Protein AF-A0A1L9N1P4-F1 (afdb_monomer)

pLDDT: mean 95.49, std 3.7, range [73.81, 98.31]

Sequence (114 aa):
LESFMIPKVFFDVRNDSAAMFHQYQVELAGVHDLKVMEVGIRAHPGKYLAGLGQCISRDVSITQADKANWSATKEIGKTLFSPQHGGSFEVFELRPLPEEIVQYCVQDVLLLPK

Secondary structure (DSSP, 8-state):
---TTS-EEESS-HHHHHHHHHHH-----SEEEHHHHHHHT-SS--S-PPPHHHHHHHH----HHHHHHHHHHHHHHHHHH-GGGT--GGGGT-SSPPHHHHHHHHHHHTTS--

Foldseek 3Di:
DQDLVDADEAAPCVVVQVCCCPVPVDHDHRYDHVQVVVLVPDPDNDPDTDDPLRCCVPPPPDDPVVNVVLVVLLVQLCCQPPVVNVHHVCLCVDPPRDVSVVSNVCSNPVRTDD

Solvent-accessible surface area (backbone atoms only — not comparable to full-atom values): 6832 Å² total; per-residue (Å²): 112,55,49,59,88,52,80,42,75,38,74,62,48,67,64,56,50,50,48,36,32,77,77,67,72,40,64,77,31,34,70,44,42,50,48,61,51,55,52,71,70,43,95,73,67,64,99,70,82,77,50,70,70,56,49,46,69,74,71,50,96,68,54,72,67,56,54,50,52,53,51,51,43,44,49,56,24,43,37,49,36,34,60,96,57,77,21,37,67,65,56,78,72,42,80,77,64,51,66,58,51,53,53,29,57,46,66,75,53,70,82,54,81,132

Structure (mmCIF, N/CA/C/O backbone):
data_AF-A0A1L9N1P4-F1
#
_entry.id   AF-A0A1L9N1P4-F1
#
loop_
_atom_site.group_PDB
_atom_site.id
_atom_site.type_symbol
_atom_site.label_atom_id
_atom_site.label_alt_id
_atom_site.label_comp_id
_atom_site.label_asym_id
_atom_site.label_entity_id
_atom_site.label_seq_id
_atom_site.pdbx_PDB_ins_code
_atom_site.Cartn_x
_atom_site.Cartn_y
_atom_site.Cartn_z
_atom_site.occupancy
_atom_site.B_iso_or_equiv
_atom_site.auth_seq_id
_atom_site.auth_comp_id
_atom_site.auth_asym_id
_atom_site.auth_atom_id
_atom_site.pdbx_PDB_model_num
ATOM 1 N N . LEU A 1 1 ? 2.042 -12.123 -11.729 1.00 93.88 1 LEU A N 1
ATOM 2 C CA . LEU A 1 1 ? 2.702 -11.537 -10.537 1.00 93.88 1 LEU A CA 1
ATOM 3 C C . LEU A 1 1 ? 4.123 -12.081 -10.323 1.00 93.88 1 LEU A C 1
ATOM 5 O O . LEU A 1 1 ? 4.946 -11.383 -9.746 1.00 93.88 1 LEU A O 1
ATOM 9 N N . GLU A 1 2 ? 4.443 -13.249 -10.885 1.00 97.75 2 GLU A N 1
ATOM 10 C CA . GLU A 1 2 ? 5.708 -13.979 -10.668 1.00 97.75 2 GLU A CA 1
ATOM 11 C C . GLU A 1 2 ? 6.803 -13.684 -11.713 1.00 97.75 2 GLU A C 1
ATOM 13 O O . GLU A 1 2 ? 7.915 -14.194 -11.641 1.00 97.75 2 GLU A O 1
ATOM 18 N N . SER A 1 3 ? 6.523 -12.841 -12.713 1.00 97.94 3 SER A N 1
ATOM 19 C CA . SER A 1 3 ? 7.545 -12.431 -13.686 1.00 97.94 3 SER A CA 1
ATOM 20 C C . SER A 1 3 ? 8.540 -11.473 -13.036 1.00 97.94 3 SER A C 1
ATOM 22 O O . SER A 1 3 ? 8.135 -10.417 -12.552 1.00 97.94 3 SER A O 1
ATOM 24 N N . PHE A 1 4 ? 9.834 -11.791 -13.070 1.00 96.88 4 PHE A N 1
ATOM 25 C CA . PHE A 1 4 ? 10.893 -10.892 -12.594 1.00 96.88 4 PHE A CA 1
ATOM 26 C C . PHE A 1 4 ? 11.141 -9.698 -13.535 1.00 96.88 4 PHE A C 1
ATOM 28 O O . PHE A 1 4 ? 11.668 -8.682 -13.098 1.00 96.88 4 PHE A O 1
ATOM 35 N N . MET A 1 5 ? 10.731 -9.807 -14.804 1.00 97.56 5 MET A N 1
ATOM 36 C CA . MET A 1 5 ? 10.957 -8.790 -15.842 1.00 97.56 5 MET A CA 1
ATOM 37 C C . MET A 1 5 ? 10.001 -7.598 -15.749 1.00 97.56 5 MET A C 1
ATOM 39 O O . MET A 1 5 ? 10.281 -6.541 -16.305 1.00 97.56 5 MET A O 1
ATOM 43 N N . ILE A 1 6 ? 8.859 -7.772 -15.084 1.00 96.25 6 ILE A N 1
ATOM 44 C CA . ILE A 1 6 ? 7.850 -6.724 -14.913 1.00 96.25 6 ILE A CA 1
ATOM 45 C C . ILE A 1 6 ? 7.932 -6.258 -13.461 1.00 96.25 6 ILE A C 1
ATOM 47 O O . ILE A 1 6 ? 7.610 -7.062 -12.590 1.00 96.25 6 ILE A O 1
ATOM 51 N N . PRO A 1 7 ? 8.349 -5.022 -13.153 1.00 96.44 7 PRO A N 1
ATOM 52 C CA . PRO A 1 7 ? 8.358 -4.527 -11.779 1.00 96.44 7 PRO A CA 1
ATOM 53 C C . PRO A 1 7 ? 6.950 -4.480 -11.170 1.00 96.44 7 PRO A C 1
ATOM 55 O O . PRO A 1 7 ? 5.995 -4.100 -11.844 1.00 96.44 7 PRO A O 1
ATOM 58 N N . LYS A 1 8 ? 6.807 -4.863 -9.894 1.00 97.00 8 LYS A N 1
ATOM 59 C CA . LYS A 1 8 ? 5.598 -4.586 -9.099 1.00 97.00 8 LYS A CA 1
ATOM 60 C C . LYS A 1 8 ? 5.978 -3.707 -7.924 1.00 97.00 8 LYS A C 1
ATOM 62 O O . LYS A 1 8 ? 6.767 -4.119 -7.076 1.00 97.00 8 LYS A O 1
ATOM 67 N N . VAL A 1 9 ? 5.410 -2.512 -7.884 1.00 97.44 9 VAL A N 1
ATOM 68 C CA . VAL A 1 9 ? 5.638 -1.560 -6.803 1.00 97.44 9 VAL A CA 1
ATOM 69 C C . VAL A 1 9 ? 4.656 -1.851 -5.673 1.00 97.44 9 VAL A C 1
ATOM 71 O O . VAL A 1 9 ? 3.449 -1.884 -5.894 1.00 97.44 9 VAL A O 1
ATOM 74 N N . PHE A 1 10 ? 5.183 -2.057 -4.471 1.00 97.38 10 PHE A N 1
ATOM 75 C CA . PHE A 1 10 ? 4.408 -2.231 -3.244 1.00 97.38 10 PHE A CA 1
ATOM 76 C C . PHE A 1 10 ? 4.892 -1.243 -2.186 1.00 97.38 10 PHE A C 1
ATOM 78 O O . PHE A 1 10 ? 6.035 -0.783 -2.219 1.00 97.38 10 PHE A O 1
ATOM 85 N N . PHE A 1 11 ? 4.037 -0.951 -1.212 1.00 97.38 11 PHE A N 1
ATOM 86 C CA . PHE A 1 11 ? 4.448 -0.301 0.022 1.00 97.38 11 PHE A CA 1
ATOM 87 C C . PHE A 1 11 ? 4.225 -1.280 1.172 1.00 97.38 11 PHE A C 1
ATOM 89 O O . PHE A 1 11 ? 3.087 -1.464 1.586 1.00 97.38 11 PHE A O 1
ATOM 96 N N . ASP A 1 12 ? 5.303 -1.873 1.697 1.00 96.75 12 ASP A N 1
ATOM 97 C CA . ASP A 1 12 ? 5.250 -2.879 2.769 1.00 96.75 12 ASP A CA 1
ATOM 98 C C . ASP A 1 12 ? 4.559 -4.198 2.356 1.00 96.75 12 ASP A C 1
ATOM 100 O O . ASP A 1 12 ? 3.482 -4.550 2.829 1.00 96.75 12 ASP A O 1
ATOM 104 N N . VAL A 1 13 ? 5.221 -4.970 1.488 1.00 97.50 13 VAL A N 1
ATOM 105 C CA . VAL A 1 13 ? 4.664 -6.164 0.816 1.00 97.50 13 VAL A CA 1
ATOM 106 C C . VAL A 1 13 ? 4.496 -7.396 1.717 1.00 97.50 13 VAL A C 1
ATOM 108 O O . VAL A 1 13 ? 4.031 -8.438 1.265 1.00 97.50 13 VAL A O 1
ATOM 111 N N . ARG A 1 14 ? 4.924 -7.351 2.983 1.00 97.25 14 ARG A N 1
ATOM 112 C CA . ARG A 1 14 ? 5.104 -8.558 3.818 1.00 97.25 14 ARG A CA 1
ATOM 113 C C . ARG A 1 14 ? 3.825 -9.385 3.961 1.00 97.25 14 ARG A C 1
ATOM 115 O O . ARG A 1 14 ? 3.843 -10.590 3.712 1.00 97.25 14 ARG A O 1
ATOM 122 N N . ASN A 1 15 ? 2.729 -8.733 4.346 1.00 96.88 15 ASN A N 1
ATOM 123 C CA . ASN A 1 15 ? 1.447 -9.410 4.545 1.00 96.88 15 ASN A CA 1
ATOM 124 C C . ASN A 1 15 ? 0.810 -9.806 3.210 1.00 96.88 15 ASN A C 1
ATOM 126 O O . ASN A 1 15 ? 0.272 -10.905 3.111 1.00 96.88 15 ASN A O 1
ATOM 130 N N . ASP A 1 16 ? 0.932 -8.961 2.184 1.00 96.31 16 ASP A N 1
ATOM 131 C CA . ASP A 1 16 ? 0.398 -9.246 0.851 1.00 96.31 16 ASP A CA 1
ATOM 132 C C . ASP A 1 16 ? 1.094 -10.456 0.230 1.00 96.31 16 ASP A C 1
ATOM 134 O O . ASP A 1 16 ? 0.431 -11.359 -0.261 1.00 96.31 16 ASP A O 1
ATOM 138 N N . SER A 1 17 ? 2.422 -10.532 0.318 1.00 97.88 17 SER A N 1
ATOM 139 C CA . SER A 1 17 ? 3.204 -11.680 -0.152 1.00 97.88 17 SER A CA 1
ATOM 140 C C . SER A 1 17 ? 2.780 -12.972 0.548 1.00 97.88 17 SER A C 1
ATOM 142 O O . SER A 1 17 ? 2.517 -13.981 -0.107 1.00 97.88 17 SER A O 1
ATOM 144 N N . ALA A 1 18 ? 2.628 -1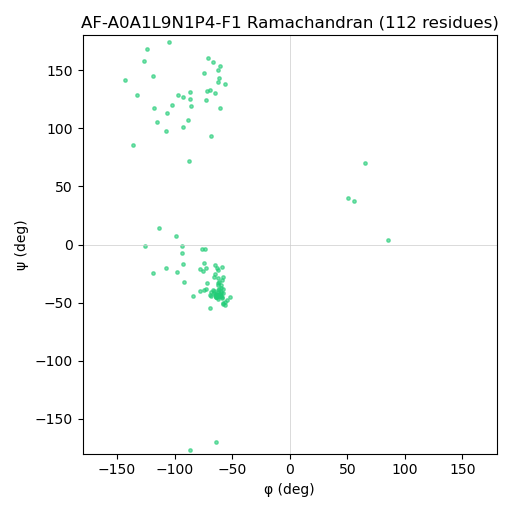2.932 1.878 1.00 98.31 18 ALA A N 1
ATOM 145 C CA . ALA A 1 18 ? 2.153 -14.081 2.636 1.00 98.31 18 ALA A CA 1
ATOM 146 C C . ALA A 1 18 ? 0.729 -14.487 2.220 1.00 98.31 18 ALA A C 1
ATOM 148 O O . ALA A 1 18 ? 0.485 -15.672 2.004 1.00 98.31 18 ALA A O 1
ATOM 149 N N . ALA A 1 19 ? -0.197 -13.539 2.070 1.00 97.25 19 ALA A N 1
ATOM 150 C CA . ALA A 1 19 ? -1.556 -13.828 1.621 1.00 97.25 19 ALA A CA 1
ATOM 151 C C . ALA A 1 19 ? -1.566 -14.426 0.204 1.00 97.25 19 ALA A C 1
ATOM 153 O O . ALA A 1 19 ? -2.174 -15.471 -0.015 1.00 97.25 19 ALA A O 1
ATOM 154 N N . MET A 1 20 ? -0.827 -13.823 -0.730 1.00 97.56 20 MET A N 1
ATOM 155 C CA . MET A 1 20 ? -0.713 -14.272 -2.121 1.00 97.56 20 MET A CA 1
ATOM 156 C C . MET A 1 20 ? -0.182 -15.703 -2.222 1.00 97.56 20 MET A C 1
ATOM 158 O O . MET A 1 20 ? -0.757 -16.526 -2.935 1.00 97.56 20 MET A O 1
ATOM 162 N N . PHE A 1 21 ? 0.862 -16.034 -1.462 1.00 98.19 21 PHE A N 1
ATOM 163 C CA . PHE A 1 21 ? 1.414 -17.382 -1.466 1.00 98.19 21 PHE A CA 1
ATOM 164 C C . PHE A 1 21 ? 0.458 -18.391 -0.819 1.00 98.19 21 PHE A C 1
ATOM 166 O O . PHE A 1 21 ? 0.070 -19.374 -1.444 1.00 98.19 21 PHE A O 1
ATOM 173 N N . HIS A 1 22 ? 0.014 -18.150 0.417 1.00 98.31 22 HIS A N 1
ATOM 174 C CA . HIS A 1 22 ? -0.746 -19.159 1.162 1.00 98.31 22 HIS A CA 1
ATOM 175 C C . HIS A 1 22 ? -2.170 -19.357 0.631 1.00 98.31 22 HIS A C 1
ATOM 177 O O . HIS A 1 22 ? -2.678 -20.474 0.684 1.00 98.31 22 HIS A O 1
ATOM 183 N N . GLN A 1 23 ? -2.813 -18.306 0.116 1.00 97.88 23 GLN A N 1
ATOM 184 C CA . GLN A 1 23 ? -4.193 -18.382 -0.374 1.00 97.88 23 GLN A CA 1
ATOM 185 C C . GLN A 1 23 ? -4.273 -18.715 -1.866 1.00 97.88 23 GLN A C 1
ATOM 187 O O . GLN A 1 23 ? -5.218 -19.381 -2.281 1.00 97.88 23 GLN A O 1
ATOM 192 N N . TYR A 1 24 ? -3.294 -18.276 -2.666 1.00 97.62 24 TYR A N 1
ATOM 193 C CA . TYR A 1 24 ? -3.369 -18.357 -4.130 1.00 97.62 24 TYR A CA 1
ATOM 194 C C . TYR A 1 24 ? -2.176 -19.060 -4.788 1.00 97.62 24 TYR A C 1
ATOM 196 O O . TYR A 1 24 ? -2.182 -19.208 -6.006 1.00 97.62 24 TYR A O 1
ATOM 204 N N . GLN A 1 25 ? -1.182 -19.514 -4.014 1.00 98.12 25 GLN A N 1
ATOM 205 C CA . GLN A 1 25 ? 0.043 -20.156 -4.516 1.00 98.12 25 GLN A CA 1
ATOM 206 C C . GLN A 1 25 ? 0.805 -19.276 -5.518 1.00 98.12 25 GLN A C 1
ATOM 208 O O . GLN A 1 25 ? 1.345 -19.767 -6.503 1.00 98.12 25 GLN A O 1
ATOM 213 N N . VAL A 1 26 ? 0.821 -17.961 -5.273 1.00 98.31 26 VAL A N 1
ATOM 214 C CA . VAL A 1 26 ? 1.546 -16.988 -6.097 1.00 98.31 26 VAL A CA 1
ATOM 215 C C . VAL A 1 26 ? 2.844 -16.582 -5.408 1.00 98.31 26 VAL A C 1
ATOM 217 O O . VAL A 1 26 ? 2.819 -15.980 -4.332 1.00 98.31 26 VAL A O 1
ATOM 220 N N . GLU A 1 27 ? 3.975 -16.825 -6.064 1.00 98.00 27 GLU A N 1
ATOM 221 C CA . GLU A 1 27 ? 5.297 -16.378 -5.626 1.00 98.00 27 GLU A CA 1
ATOM 222 C C . GLU A 1 27 ? 5.648 -15.025 -6.261 1.00 98.00 27 GLU A C 1
ATOM 224 O 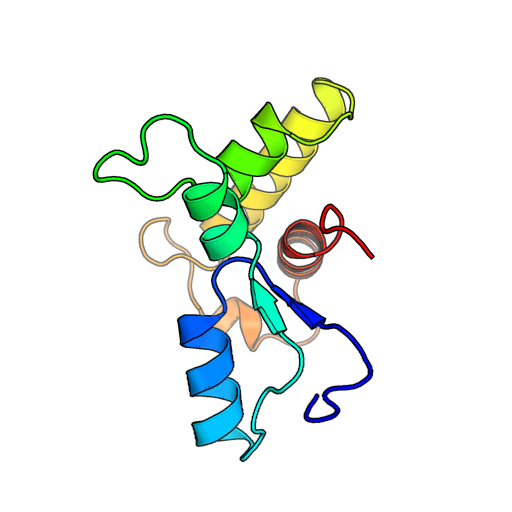O . GLU A 1 27 ? 6.039 -14.916 -7.425 1.00 98.00 27 GLU A O 1
ATOM 229 N N . LEU A 1 28 ? 5.503 -13.938 -5.496 1.00 98.00 28 LEU A N 1
ATOM 230 C CA . LEU A 1 28 ? 5.853 -12.604 -5.986 1.00 98.00 28 LEU A CA 1
ATOM 231 C C . LEU A 1 28 ? 7.347 -12.531 -6.353 1.00 98.00 28 LEU A C 1
ATOM 233 O O . LEU A 1 28 ? 8.217 -12.608 -5.490 1.00 98.00 28 LEU A O 1
ATOM 237 N N . ALA A 1 29 ? 7.646 -12.287 -7.628 1.00 97.94 29 ALA A N 1
ATOM 238 C CA . ALA A 1 29 ? 8.991 -11.937 -8.095 1.00 97.94 29 ALA A CA 1
ATOM 239 C C . ALA A 1 29 ? 9.056 -10.444 -8.422 1.00 97.94 29 ALA A C 1
ATOM 241 O O . ALA A 1 29 ? 8.025 -9.788 -8.425 1.00 97.94 29 ALA A O 1
ATOM 242 N N . GLY A 1 30 ? 10.225 -9.884 -8.757 1.00 97.00 30 GLY A N 1
ATOM 243 C CA . GLY A 1 30 ? 10.364 -8.515 -9.296 1.00 97.00 30 GLY A CA 1
ATOM 244 C C . GLY A 1 30 ? 9.650 -7.419 -8.486 1.00 97.00 30 GLY A C 1
ATOM 245 O O . GLY A 1 30 ? 8.991 -6.562 -9.075 1.00 97.00 30 GLY A O 1
ATOM 246 N N . VAL A 1 31 ? 9.693 -7.506 -7.153 1.00 97.56 31 VAL A N 1
ATOM 247 C CA . VAL A 1 31 ? 9.043 -6.555 -6.240 1.00 97.56 31 VAL A CA 1
ATOM 248 C C . V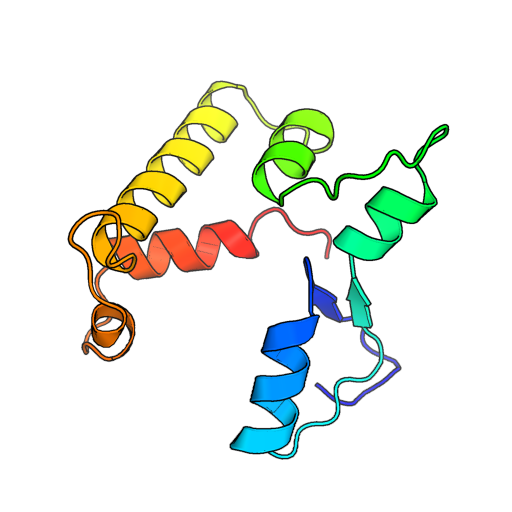AL A 1 31 ? 9.961 -5.370 -5.966 1.00 97.56 31 VAL A C 1
ATOM 250 O O . VAL A 1 31 ? 11.122 -5.541 -5.600 1.00 97.56 31 VAL A O 1
ATOM 253 N N . HIS A 1 32 ? 9.410 -4.169 -6.088 1.00 97.06 32 HIS A N 1
ATOM 254 C CA . HIS A 1 32 ? 10.003 -2.923 -5.624 1.00 97.06 32 HIS A CA 1
ATOM 255 C C . HIS A 1 32 ? 9.226 -2.450 -4.394 1.00 97.06 32 HIS A C 1
ATOM 257 O O . HIS A 1 32 ? 8.154 -1.858 -4.521 1.00 97.06 32 HIS A O 1
ATOM 263 N N . ASP A 1 33 ? 9.747 -2.737 -3.201 1.00 97.12 33 ASP A N 1
ATOM 264 C CA . ASP A 1 33 ? 9.106 -2.314 -1.956 1.00 97.12 33 ASP A CA 1
ATOM 265 C C . ASP A 1 33 ? 9.586 -0.914 -1.550 1.00 97.12 33 ASP A C 1
ATOM 267 O O . ASP A 1 33 ? 10.712 -0.728 -1.076 1.00 97.12 33 ASP A O 1
ATOM 271 N N . LEU A 1 34 ? 8.709 0.079 -1.716 1.00 96.69 34 LEU A N 1
ATOM 272 C CA . LEU A 1 34 ? 9.000 1.474 -1.398 1.00 96.69 34 LEU A CA 1
ATOM 273 C C . LEU A 1 34 ? 9.308 1.688 0.080 1.00 96.69 34 LEU A C 1
ATOM 275 O O . LEU A 1 34 ? 10.066 2.594 0.409 1.00 96.69 34 LEU A O 1
ATOM 279 N N . LYS A 1 35 ? 8.762 0.863 0.979 1.00 95.44 35 LYS A N 1
ATOM 280 C CA . LYS A 1 35 ? 9.062 0.937 2.410 1.00 95.44 35 LYS A CA 1
ATOM 281 C C . LYS A 1 35 ? 10.533 0.629 2.667 1.00 95.44 35 LYS A C 1
ATOM 283 O O . LYS A 1 35 ? 11.193 1.327 3.433 1.00 95.44 35 LYS A O 1
ATOM 288 N N . VAL A 1 36 ? 11.039 -0.421 2.024 1.00 94.88 36 VAL A N 1
ATOM 289 C CA . VAL A 1 36 ? 12.437 -0.849 2.144 1.00 94.88 36 VAL A CA 1
ATOM 290 C C . VAL A 1 36 ? 13.356 0.177 1.489 1.00 94.88 36 VAL A C 1
ATOM 292 O O . VAL A 1 36 ? 14.355 0.573 2.089 1.00 94.88 36 VAL A O 1
ATOM 295 N N . MET A 1 37 ? 12.989 0.656 0.297 1.00 95.25 37 MET A N 1
ATOM 296 C CA . MET A 1 37 ? 13.733 1.706 -0.401 1.00 95.25 37 MET A CA 1
ATOM 297 C C . MET A 1 37 ? 13.808 2.990 0.431 1.00 95.25 37 MET A C 1
ATOM 299 O O . MET A 1 37 ? 14.887 3.555 0.575 1.00 95.25 37 MET A O 1
ATOM 303 N N . GLU A 1 38 ? 12.696 3.414 1.038 1.00 94.88 38 GLU A N 1
ATOM 304 C CA . GLU A 1 38 ? 12.633 4.609 1.880 1.00 94.88 38 GLU A CA 1
ATOM 305 C C . GLU A 1 38 ? 13.573 4.519 3.082 1.00 94.88 38 GLU A C 1
ATOM 307 O O . GLU A 1 38 ? 14.275 5.482 3.377 1.00 94.88 38 GLU A O 1
ATOM 312 N N . VAL A 1 39 ? 13.654 3.360 3.740 1.00 93.94 39 VAL A N 1
ATOM 313 C CA . VAL A 1 39 ? 14.626 3.137 4.820 1.00 93.94 39 VAL A CA 1
ATOM 314 C C . VAL A 1 39 ? 16.059 3.167 4.288 1.00 93.94 39 VAL A C 1
ATOM 316 O O . VAL A 1 39 ? 16.925 3.766 4.927 1.00 93.94 39 VAL A O 1
ATOM 319 N N . GLY A 1 40 ? 16.308 2.558 3.125 1.00 92.62 40 GLY A N 1
ATOM 320 C CA . GLY A 1 40 ? 17.638 2.461 2.520 1.00 92.62 40 GLY A CA 1
ATOM 321 C C . GLY A 1 40 ? 18.246 3.801 2.094 1.00 92.62 40 GLY A C 1
ATOM 322 O O . GLY A 1 40 ? 19.467 3.923 2.067 1.00 92.62 40 GLY A O 1
ATOM 323 N N . ILE A 1 41 ? 17.422 4.812 1.802 1.00 91.31 41 ILE A N 1
ATOM 324 C CA . ILE A 1 41 ? 17.892 6.147 1.387 1.00 91.31 41 ILE A CA 1
ATOM 325 C C . ILE A 1 41 ? 18.025 7.150 2.542 1.00 91.31 41 ILE A C 1
ATOM 327 O O . ILE A 1 41 ? 18.516 8.26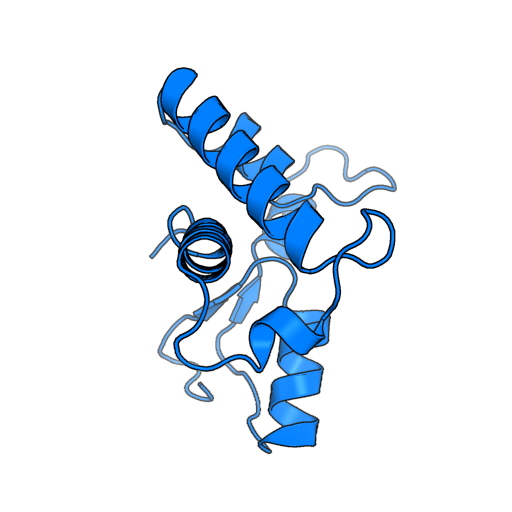2 2.340 1.00 91.31 41 ILE A O 1
ATOM 331 N N . ARG A 1 42 ? 17.583 6.811 3.760 1.00 88.81 42 ARG A N 1
ATOM 332 C CA . ARG A 1 42 ? 17.702 7.718 4.910 1.00 88.81 42 ARG A CA 1
ATOM 333 C C . ARG A 1 42 ? 19.163 7.868 5.318 1.00 88.81 42 ARG A C 1
ATOM 335 O O . ARG A 1 42 ? 19.838 6.881 5.580 1.00 88.81 42 ARG A O 1
ATOM 342 N N . ALA A 1 43 ? 19.602 9.110 5.525 1.00 86.94 43 ALA A N 1
ATOM 343 C CA . ALA A 1 43 ? 20.921 9.390 6.103 1.00 86.94 43 ALA A CA 1
ATOM 344 C C . ALA A 1 43 ? 21.088 8.779 7.509 1.00 86.94 43 ALA A C 1
ATOM 346 O O . ALA A 1 43 ? 22.167 8.326 7.873 1.00 86.94 43 ALA A O 1
ATOM 347 N N . HIS A 1 44 ? 20.004 8.750 8.290 1.00 85.38 44 HIS A N 1
ATOM 348 C CA . HIS A 1 44 ? 19.971 8.178 9.635 1.00 85.38 44 HIS A CA 1
ATOM 349 C C . HIS A 1 44 ? 18.697 7.336 9.782 1.00 85.38 44 HIS A C 1
ATOM 351 O O . HIS A 1 44 ? 17.661 7.856 10.213 1.00 85.38 44 HIS A O 1
ATOM 357 N N . PRO A 1 45 ? 18.713 6.055 9.378 1.00 73.81 45 PRO A N 1
ATOM 358 C CA . PRO A 1 45 ? 17.571 5.173 9.548 1.00 73.81 45 PRO A CA 1
ATOM 359 C C . PRO A 1 45 ? 17.396 4.906 11.048 1.00 73.81 45 PRO A C 1
ATOM 361 O O . PRO A 1 45 ? 18.060 4.063 11.643 1.00 73.81 45 PRO A O 1
ATOM 364 N N . GLY A 1 46 ? 16.553 5.714 11.695 1.00 81.00 46 GLY A N 1
ATOM 365 C CA . GLY A 1 46 ? 16.189 5.537 13.098 1.00 81.00 46 GLY A CA 1
ATOM 366 C C . GLY A 1 46 ? 15.437 4.222 13.343 1.00 81.00 46 GLY A C 1
ATOM 367 O O . GLY A 1 46 ? 15.297 3.376 12.467 1.00 81.00 46 GLY A O 1
ATOM 368 N N . LYS A 1 47 ? 14.876 4.061 14.544 1.00 85.00 47 LYS A N 1
ATOM 369 C CA . LYS A 1 47 ? 14.188 2.817 14.950 1.00 85.00 47 LYS A CA 1
ATOM 370 C C . LYS A 1 47 ? 12.784 2.632 14.354 1.00 85.00 47 LYS A C 1
ATOM 372 O O . LYS A 1 47 ? 12.151 1.613 14.610 1.00 85.00 47 LYS A O 1
ATOM 377 N N . TYR A 1 48 ? 12.280 3.613 13.606 1.00 87.44 48 TYR A N 1
ATOM 378 C CA . TYR A 1 48 ? 10.893 3.653 13.148 1.00 87.44 48 TYR A CA 1
ATOM 379 C C . TYR A 1 48 ? 10.785 3.647 11.630 1.00 87.44 48 TYR A C 1
ATOM 381 O O . TYR A 1 48 ? 11.568 4.270 10.911 1.00 87.44 48 TYR A O 1
ATOM 389 N N . LEU A 1 49 ? 9.736 2.990 11.160 1.00 90.94 49 LEU A N 1
ATOM 390 C CA . LEU A 1 49 ? 9.390 2.841 9.760 1.00 90.94 49 LEU A CA 1
ATOM 391 C C . LEU A 1 49 ? 8.343 3.897 9.355 1.00 90.94 49 LEU A C 1
ATOM 393 O O . LEU A 1 49 ? 7.307 3.988 10.012 1.00 90.94 49 LEU A O 1
ATOM 397 N N . ALA A 1 50 ? 8.559 4.668 8.278 1.00 92.50 50 ALA A N 1
ATOM 398 C CA . ALA A 1 50 ? 7.568 5.664 7.833 1.00 92.50 50 ALA A CA 1
ATOM 399 C C . ALA A 1 50 ? 6.341 4.989 7.218 1.00 92.50 50 ALA A C 1
ATOM 401 O O . ALA A 1 50 ? 6.473 4.090 6.392 1.00 92.50 50 ALA A O 1
ATOM 402 N N . GLY A 1 51 ? 5.137 5.392 7.617 1.00 94.31 51 GLY A N 1
ATOM 403 C CA . GLY A 1 51 ? 3.903 4.946 6.959 1.00 94.31 51 GLY A CA 1
ATOM 404 C C . GLY A 1 51 ? 3.739 5.564 5.567 1.00 94.31 51 GLY A C 1
ATOM 405 O O . GLY A 1 51 ? 4.316 6.615 5.296 1.00 94.31 51 GLY A O 1
ATOM 406 N N . LEU A 1 52 ? 2.899 4.957 4.721 1.00 95.50 52 LEU A N 1
ATOM 407 C CA . LEU A 1 52 ? 2.622 5.445 3.362 1.00 95.50 52 LEU A CA 1
ATOM 408 C C . LEU A 1 52 ? 2.224 6.927 3.357 1.00 95.50 52 LEU A C 1
ATOM 410 O O . LEU A 1 52 ? 2.787 7.713 2.604 1.00 95.50 52 LEU A O 1
ATOM 414 N N . GLY A 1 53 ? 1.334 7.335 4.269 1.00 95.12 53 GLY A N 1
ATOM 415 C CA . GLY A 1 53 ? 0.913 8.735 4.386 1.00 95.12 53 GLY A CA 1
ATOM 416 C C . GLY A 1 53 ? 2.045 9.707 4.738 1.00 95.12 53 GLY A C 1
ATOM 417 O O . GLY A 1 53 ? 2.048 10.836 4.255 1.00 95.12 53 GLY A O 1
ATOM 418 N N . GLN A 1 54 ? 3.045 9.279 5.520 1.00 94.19 54 GLN A N 1
ATOM 419 C CA . GLN A 1 54 ? 4.223 10.112 5.798 1.00 94.19 54 GLN A CA 1
ATOM 420 C C . GLN A 1 54 ? 5.085 10.274 4.544 1.00 94.19 54 GLN A C 1
ATOM 422 O O . GLN A 1 54 ? 5.510 11.389 4.244 1.00 94.19 54 GLN A O 1
ATOM 427 N N . CYS A 1 55 ? 5.297 9.189 3.795 1.00 95.25 55 CYS A N 1
ATOM 428 C CA . CYS A 1 55 ? 6.039 9.232 2.536 1.00 95.25 55 CYS A CA 1
ATOM 429 C C . CYS A 1 55 ? 5.317 10.097 1.496 1.00 95.25 55 CYS A C 1
ATOM 431 O O . CYS A 1 55 ? 5.934 10.970 0.905 1.00 95.25 55 CYS A O 1
ATOM 433 N N . ILE A 1 56 ? 3.997 9.959 1.334 1.00 95.12 56 ILE A N 1
ATOM 434 C CA . ILE A 1 56 ? 3.212 10.812 0.425 1.00 95.12 56 ILE A CA 1
ATOM 435 C C . ILE A 1 56 ? 3.305 12.287 0.829 1.00 95.12 56 ILE A C 1
ATOM 437 O O . ILE A 1 56 ? 3.512 13.160 -0.014 1.00 95.12 56 ILE A O 1
ATOM 441 N N . SER A 1 57 ? 3.192 12.582 2.126 1.00 94.19 57 SER A N 1
ATOM 442 C CA . SER A 1 57 ? 3.290 13.954 2.628 1.00 94.19 57 SER A CA 1
ATOM 443 C C . SER A 1 57 ? 4.643 14.600 2.306 1.00 94.19 57 SER A C 1
ATOM 445 O O . SER A 1 57 ? 4.681 15.763 1.898 1.00 94.19 57 SER A O 1
ATOM 447 N N . ARG A 1 58 ? 5.741 13.845 2.427 1.00 92.50 58 ARG A N 1
ATOM 448 C CA . ARG A 1 58 ? 7.110 14.337 2.220 1.00 92.50 58 ARG A CA 1
ATOM 449 C C . ARG A 1 58 ? 7.545 14.335 0.752 1.00 92.50 58 ARG A C 1
ATOM 451 O O . ARG A 1 58 ? 8.132 15.312 0.300 1.00 92.50 58 ARG A O 1
ATOM 458 N N . ASP A 1 59 ? 7.254 13.254 0.035 1.00 93.19 59 ASP A N 1
ATOM 459 C CA . ASP A 1 59 ? 7.947 12.895 -1.207 1.00 93.19 59 ASP A CA 1
ATOM 460 C C . ASP A 1 59 ? 7.084 13.124 -2.464 1.00 93.19 59 ASP A C 1
ATOM 462 O O . ASP A 1 59 ? 7.619 13.269 -3.561 1.00 93.19 59 ASP A O 1
ATOM 466 N N . VAL A 1 60 ? 5.752 13.208 -2.332 1.00 94.81 60 VAL A N 1
ATOM 467 C CA . VAL A 1 60 ? 4.849 13.407 -3.479 1.00 94.81 60 VAL A CA 1
ATOM 468 C C . VAL A 1 60 ? 4.567 14.896 -3.709 1.00 94.81 60 VAL A C 1
ATOM 470 O O . VAL A 1 60 ? 4.116 15.625 -2.815 1.00 94.81 60 VAL A O 1
ATOM 473 N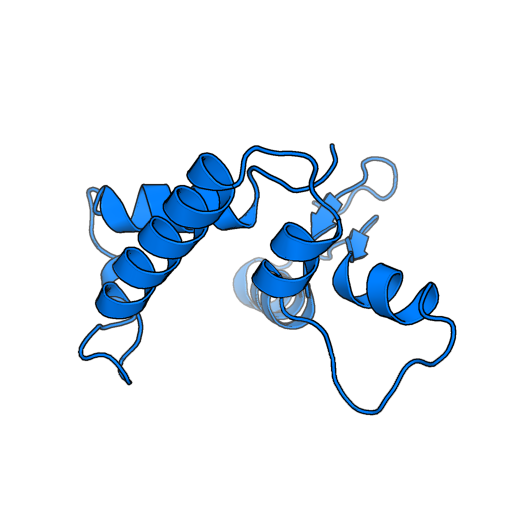 N . SER A 1 61 ? 4.801 15.349 -4.943 1.00 94.69 61 SER A N 1
ATOM 474 C CA . SER A 1 61 ? 4.589 16.731 -5.396 1.00 94.69 61 SER A CA 1
ATOM 475 C C . SER A 1 61 ? 3.155 16.969 -5.894 1.00 94.69 61 SER A C 1
ATOM 477 O O . SER A 1 61 ? 2.918 17.121 -7.088 1.00 94.69 61 SER A O 1
ATOM 479 N N . ILE A 1 62 ? 2.196 17.012 -4.970 1.00 94.69 62 ILE A N 1
ATOM 480 C CA . ILE A 1 62 ? 0.798 17.416 -5.221 1.00 94.69 62 ILE A CA 1
ATOM 481 C C . ILE A 1 62 ? 0.407 18.577 -4.302 1.00 94.69 62 ILE A C 1
ATOM 483 O O . ILE A 1 62 ? 1.142 18.903 -3.363 1.00 94.69 62 ILE A O 1
ATOM 487 N N . THR A 1 63 ? -0.736 19.215 -4.561 1.00 96.62 63 THR A N 1
ATOM 488 C CA . THR A 1 63 ? -1.160 20.370 -3.763 1.00 96.62 63 THR A CA 1
ATOM 489 C C . THR A 1 63 ? -1.479 19.965 -2.321 1.00 96.62 63 THR A C 1
ATOM 491 O O . THR A 1 63 ? -1.813 18.815 -2.026 1.00 96.62 63 THR A O 1
ATOM 494 N N . GLN A 1 64 ? -1.413 20.925 -1.395 1.00 94.56 64 GLN A N 1
ATOM 495 C CA . GLN A 1 64 ? -1.808 20.675 -0.007 1.00 94.56 64 GLN A CA 1
ATOM 496 C C . GLN A 1 64 ? -3.287 20.273 0.102 1.00 94.56 64 GLN A C 1
ATOM 498 O O . GLN A 1 64 ? -3.638 19.467 0.963 1.00 94.56 64 GLN A O 1
ATOM 503 N N . ALA A 1 65 ? -4.137 20.801 -0.785 1.00 96.81 65 ALA A N 1
ATOM 504 C CA . ALA A 1 65 ? -5.542 20.421 -0.872 1.00 96.81 65 ALA A CA 1
ATOM 505 C C . ALA A 1 65 ? -5.697 18.947 -1.278 1.00 96.81 65 ALA A C 1
ATOM 507 O O . ALA A 1 65 ? -6.452 18.220 -0.637 1.00 96.81 65 ALA A O 1
ATOM 508 N N . ASP A 1 66 ? -4.918 18.475 -2.255 1.00 96.50 66 ASP A N 1
ATOM 509 C CA . ASP A 1 66 ? -4.946 17.070 -2.679 1.00 96.50 66 ASP A CA 1
ATOM 510 C C . ASP A 1 66 ? -4.440 16.131 -1.578 1.00 96.50 66 ASP A C 1
ATOM 512 O O . ASP A 1 66 ? -5.044 15.088 -1.337 1.00 96.50 66 ASP A O 1
ATOM 516 N N . LYS A 1 67 ? -3.379 16.512 -0.846 1.00 95.56 67 LYS A N 1
ATOM 517 C CA . LYS A 1 67 ? -2.902 15.749 0.327 1.00 95.56 67 LYS A CA 1
ATOM 518 C C . LYS A 1 67 ? -3.968 15.666 1.418 1.00 95.56 67 LYS A C 1
ATOM 520 O O . LYS A 1 67 ? -4.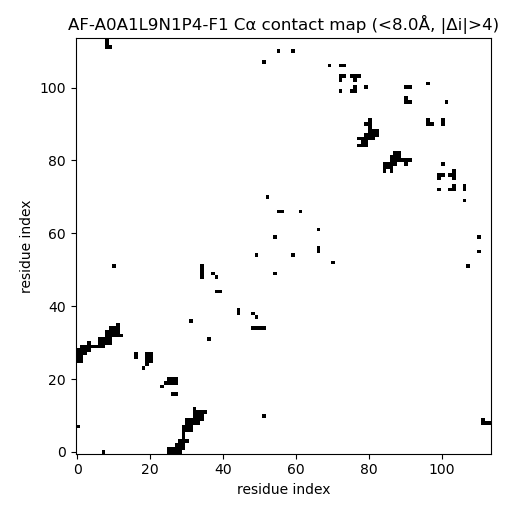162 14.602 2.005 1.00 95.56 67 LYS A O 1
ATOM 525 N N . ALA A 1 68 ? -4.665 16.772 1.684 1.00 95.69 68 ALA A N 1
ATOM 526 C CA . ALA A 1 68 ? -5.757 16.803 2.651 1.00 95.69 68 ALA A CA 1
ATOM 527 C C . ALA A 1 68 ? -6.925 15.909 2.206 1.00 95.69 68 ALA A C 1
ATOM 529 O O . ALA A 1 68 ? -7.440 15.141 3.015 1.00 95.69 68 ALA A O 1
ATOM 530 N N . ASN A 1 69 ? -7.288 15.943 0.921 1.00 96.38 69 ASN A N 1
ATOM 531 C CA . ASN A 1 69 ? -8.335 15.093 0.359 1.00 96.38 69 ASN A CA 1
ATOM 532 C C . ASN A 1 69 ? -7.963 13.599 0.395 1.00 96.38 69 ASN A C 1
ATOM 534 O O . ASN A 1 69 ? -8.775 12.767 0.803 1.00 96.38 69 ASN A O 1
ATOM 538 N N . TRP A 1 70 ? -6.719 13.259 0.040 1.00 97.00 70 TRP A N 1
ATOM 539 C CA . TRP A 1 70 ? -6.170 11.904 0.161 1.00 97.00 70 TRP A CA 1
ATOM 540 C C . TRP A 1 70 ? -6.274 11.402 1.606 1.00 97.00 70 TRP A C 1
ATOM 542 O O . TRP A 1 70 ? -6.818 10.327 1.863 1.00 97.00 70 TRP A O 1
ATOM 552 N N . SER A 1 71 ? -5.827 12.221 2.563 1.00 95.94 71 SER A N 1
ATOM 553 C CA . SER A 1 71 ? -5.861 11.893 3.990 1.00 95.94 71 SER A CA 1
ATOM 554 C C . SER A 1 71 ? -7.290 11.716 4.506 1.00 95.94 71 SER A C 1
ATOM 556 O O . SER A 1 71 ? -7.561 10.758 5.224 1.00 95.94 71 SER A O 1
ATOM 558 N N . ALA A 1 72 ? -8.211 12.611 4.138 1.00 96.62 72 ALA A N 1
ATOM 559 C CA . ALA A 1 72 ? -9.614 12.522 4.534 1.00 96.62 72 ALA A CA 1
ATOM 560 C C . ALA A 1 72 ? -10.277 11.249 3.986 1.00 96.62 72 ALA A C 1
ATOM 562 O O . ALA A 1 72 ? -10.949 10.538 4.728 1.00 96.62 72 ALA A O 1
ATOM 563 N N . THR A 1 73 ? -10.017 10.911 2.719 1.00 96.88 73 THR A N 1
ATOM 564 C CA . THR A 1 73 ? -10.524 9.681 2.090 1.00 96.88 73 THR A CA 1
ATOM 565 C C . THR A 1 73 ? -10.002 8.432 2.805 1.00 96.88 73 THR A C 1
ATOM 567 O O . THR A 1 73 ? -10.768 7.512 3.094 1.00 96.88 73 THR A O 1
ATOM 570 N N . LYS A 1 74 ? -8.705 8.404 3.153 1.00 95.56 74 LYS A N 1
ATOM 571 C CA . LYS A 1 74 ? -8.109 7.293 3.911 1.00 95.56 74 LYS A CA 1
ATOM 572 C C . LYS A 1 74 ? -8.732 7.140 5.296 1.00 95.56 74 LYS A C 1
ATOM 574 O O . LYS A 1 74 ? -8.979 6.008 5.707 1.00 95.56 74 LYS A O 1
ATOM 579 N N . GLU A 1 75 ? -8.996 8.239 5.999 1.00 96.06 75 GLU A N 1
ATOM 580 C CA . GLU A 1 75 ? -9.629 8.185 7.320 1.00 96.06 75 GLU A CA 1
ATOM 581 C C . GLU A 1 75 ? -11.089 7.723 7.241 1.00 96.06 75 GLU A C 1
ATOM 583 O O . GLU A 1 75 ? -11.476 6.870 8.034 1.00 96.06 75 GLU A O 1
ATOM 588 N N . ILE A 1 76 ? -11.870 8.174 6.250 1.00 96.50 76 ILE A N 1
ATOM 589 C CA . ILE A 1 76 ? -13.242 7.679 6.028 1.00 96.50 76 ILE A CA 1
ATOM 590 C C . ILE A 1 76 ? -13.240 6.165 5.799 1.00 96.50 76 ILE A C 1
ATOM 592 O O . ILE A 1 76 ? -13.957 5.439 6.477 1.00 96.50 76 ILE A O 1
ATOM 596 N N . GLY A 1 77 ? -12.405 5.649 4.893 1.00 96.44 77 GLY A N 1
ATOM 597 C CA . GLY A 1 77 ? -12.344 4.200 4.681 1.00 96.44 77 GLY A CA 1
ATOM 598 C C . GLY A 1 77 ? -11.911 3.443 5.938 1.00 96.44 77 GLY A C 1
ATOM 599 O O . GLY A 1 77 ? 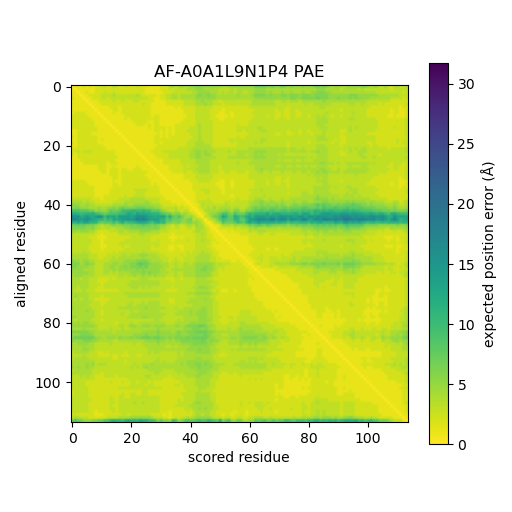-12.460 2.392 6.263 1.00 96.44 77 GLY A O 1
ATOM 600 N N . LYS A 1 78 ? -10.965 4.002 6.700 1.00 96.44 78 LYS A N 1
ATOM 601 C CA . LYS A 1 78 ? -10.470 3.405 7.944 1.00 96.44 78 LYS A CA 1
ATOM 602 C C . LYS A 1 78 ? -11.544 3.269 9.016 1.00 96.44 78 LYS A C 1
ATOM 604 O O . LYS A 1 78 ? -11.558 2.237 9.686 1.00 96.44 78 LYS A O 1
ATOM 609 N N . THR A 1 79 ? -12.442 4.243 9.174 1.00 97.50 79 THR A N 1
ATOM 610 C CA . THR A 1 79 ? -13.551 4.113 10.135 1.00 97.50 79 THR A CA 1
ATOM 611 C C . THR A 1 79 ? -14.523 3.003 9.748 1.00 97.50 79 THR A C 1
ATOM 613 O O . THR A 1 79 ? -15.106 2.382 10.630 1.00 97.50 79 THR A O 1
ATOM 616 N N . LEU A 1 80 ? -14.643 2.691 8.454 1.00 97.50 80 LEU A N 1
ATOM 617 C CA . LEU A 1 80 ? -15.533 1.643 7.958 1.00 97.50 80 LEU A CA 1
ATOM 618 C C . LEU A 1 80 ? -14.979 0.229 8.161 1.00 97.50 80 LEU A C 1
ATOM 620 O O . LEU A 1 80 ? -15.742 -0.665 8.526 1.00 97.50 80 LEU A O 1
ATOM 624 N N . PHE A 1 81 ? -13.675 0.003 7.957 1.00 97.06 81 PHE A N 1
ATOM 625 C CA . PHE A 1 81 ? -13.111 -1.352 8.069 1.00 97.06 81 PHE A CA 1
ATOM 626 C C . PHE A 1 81 ? -12.439 -1.660 9.413 1.00 97.06 81 PHE A C 1
ATOM 628 O O . PHE A 1 81 ? -12.293 -2.828 9.765 1.00 97.06 81 PHE A O 1
ATOM 635 N N . SER A 1 82 ? -11.975 -0.651 10.161 1.00 96.88 82 SER A N 1
ATOM 636 C CA . SER A 1 82 ? -11.168 -0.867 11.369 1.00 96.88 82 SER A CA 1
ATOM 637 C C . SER A 1 82 ? -12.045 -1.089 12.607 1.00 96.88 82 SER A C 1
ATOM 639 O O . SER A 1 82 ? -12.714 -0.145 13.036 1.00 96.88 82 SER A O 1
ATOM 641 N N . PRO A 1 83 ? -11.959 -2.250 13.293 1.00 96.88 83 PRO A N 1
ATOM 642 C CA . PRO A 1 83 ? -12.720 -2.489 14.525 1.00 96.88 83 PRO A CA 1
ATOM 643 C C . PRO A 1 83 ? -12.423 -1.488 15.645 1.00 96.88 83 PRO A C 1
ATOM 645 O O . PRO A 1 83 ? -13.303 -1.138 16.425 1.00 96.88 83 PRO A O 1
ATOM 648 N N . GLN A 1 84 ? -11.197 -0.958 15.695 1.00 97.12 84 GLN A N 1
ATOM 649 C CA . GLN A 1 84 ? -10.803 0.071 16.667 1.00 97.12 84 GLN A CA 1
ATOM 650 C C . GLN A 1 84 ? -11.549 1.401 16.474 1.00 97.12 84 GLN A C 1
ATOM 652 O O . GLN A 1 84 ? -11.570 2.222 17.385 1.00 97.12 84 GLN A O 1
ATOM 657 N N . HIS A 1 85 ? -12.151 1.610 15.302 1.00 94.94 85 HIS A N 1
ATOM 658 C CA . HIS A 1 85 ? -12.893 2.816 14.938 1.00 94.94 85 HIS A CA 1
ATOM 659 C C . HIS A 1 85 ? -14.395 2.532 14.745 1.00 94.94 85 HIS A C 1
ATOM 661 O O . HIS A 1 85 ? -15.104 3.368 14.196 1.00 94.94 85 HIS A O 1
ATOM 667 N N . GLY A 1 86 ? -14.882 1.367 15.199 1.00 95.38 86 GLY A N 1
ATOM 668 C CA . GLY A 1 86 ? -16.285 0.952 15.071 1.00 95.38 86 GLY A CA 1
ATOM 669 C C . GLY A 1 86 ? -16.642 0.271 13.745 1.00 95.38 86 GLY A C 1
ATOM 670 O O . GLY A 1 86 ? -17.809 -0.046 13.532 1.00 95.38 86 GLY A O 1
ATOM 671 N N . GLY A 1 87 ? -15.658 0.042 12.874 1.00 97.19 87 GLY A N 1
ATOM 672 C CA . GLY A 1 87 ? -15.822 -0.653 11.601 1.00 97.19 87 GLY A CA 1
ATOM 673 C C . GLY A 1 87 ? -15.704 -2.175 11.698 1.00 97.19 87 GLY A C 1
ATOM 674 O O . GLY A 1 87 ? -15.509 -2.743 12.773 1.00 97.19 87 GLY A O 1
ATOM 675 N N . SER A 1 88 ? -15.773 -2.849 10.551 1.00 97.69 88 SER A N 1
ATOM 676 C CA . SER A 1 88 ? -15.584 -4.301 10.440 1.00 97.69 88 SER A CA 1
ATOM 677 C C . SER A 1 88 ? -14.850 -4.661 9.156 1.00 97.69 88 SER A C 1
ATOM 679 O O . SER A 1 88 ? -15.132 -4.102 8.097 1.00 97.69 88 SER A O 1
ATOM 681 N N . PHE A 1 89 ? -13.955 -5.649 9.219 1.00 96.81 89 PHE A N 1
ATOM 682 C CA . PHE A 1 89 ? -13.278 -6.170 8.029 1.00 96.81 89 PHE A CA 1
ATOM 683 C C . PHE A 1 89 ? -14.254 -6.794 7.016 1.00 96.81 89 PHE A C 1
ATOM 685 O O . PHE A 1 89 ? -13.953 -6.813 5.825 1.00 96.81 89 PHE A O 1
ATOM 692 N N . GLU A 1 90 ? -15.446 -7.212 7.455 1.00 97.94 90 GLU A N 1
ATOM 693 C CA . GLU A 1 90 ? -16.524 -7.733 6.597 1.00 97.94 90 GLU A CA 1
ATOM 694 C C . GLU A 1 90 ? -16.984 -6.719 5.537 1.00 97.94 90 GLU A C 1
ATOM 696 O O . GLU A 1 90 ? -17.544 -7.101 4.511 1.00 97.94 90 GLU A O 1
ATOM 701 N N . VAL A 1 91 ? -16.704 -5.420 5.723 1.00 97.94 91 VAL A N 1
ATOM 702 C CA . VAL A 1 91 ? -17.011 -4.392 4.717 1.00 97.94 91 VAL A CA 1
ATOM 703 C C . VAL A 1 91 ? -16.333 -4.677 3.365 1.00 97.94 91 VAL A C 1
ATOM 705 O O . VAL A 1 91 ? -16.881 -4.327 2.321 1.00 97.94 91 VAL A O 1
ATOM 708 N N . PHE A 1 92 ? -15.184 -5.370 3.359 1.00 97.38 92 PHE A N 1
ATOM 709 C CA . PHE A 1 92 ? -14.491 -5.799 2.137 1.00 97.38 92 PHE A CA 1
ATOM 710 C C . PHE A 1 92 ? -15.173 -6.985 1.427 1.00 97.38 92 PHE A C 1
ATOM 712 O O . PHE A 1 92 ? -14.906 -7.253 0.249 1.00 97.38 92 PHE A O 1
ATOM 719 N N . GLU A 1 93 ? -16.076 -7.689 2.107 1.00 97.81 93 GLU A N 1
ATOM 720 C CA . GLU A 1 93 ? -16.815 -8.840 1.578 1.00 97.81 93 GLU A CA 1
ATOM 721 C C . GLU A 1 93 ? -18.161 -8.434 0.957 1.00 97.81 93 GLU A C 1
ATOM 723 O O . GLU A 1 93 ? -18.714 -9.172 0.140 1.00 97.81 93 GLU A O 1
ATOM 728 N N . LEU A 1 94 ? -18.658 -7.230 1.260 1.00 98.00 94 LEU A N 1
ATOM 729 C CA . LEU A 1 94 ? -19.917 -6.707 0.726 1.00 98.00 94 LEU A CA 1
ATOM 730 C C . LEU A 1 94 ? -19.893 -6.564 -0.797 1.00 98.00 94 LEU A C 1
ATOM 732 O O . LEU A 1 94 ? -18.881 -6.188 -1.397 1.00 98.00 94 LEU A O 1
ATOM 736 N N . ARG A 1 95 ? -21.035 -6.837 -1.434 1.00 98.00 95 ARG A N 1
ATOM 737 C CA . ARG A 1 95 ? -21.237 -6.657 -2.876 1.00 98.00 95 ARG A CA 1
ATOM 738 C C . ARG A 1 95 ? -22.572 -5.927 -3.139 1.00 98.00 95 ARG A C 1
ATOM 740 O O . ARG A 1 95 ? -23.591 -6.389 -2.629 1.00 98.00 95 ARG A O 1
ATOM 747 N N . PRO A 1 96 ? -22.590 -4.834 -3.936 1.00 96.88 96 PRO A N 1
ATOM 748 C CA . PRO A 1 96 ? -21.417 -4.147 -4.490 1.00 96.88 96 PRO A CA 1
ATOM 749 C C . PRO A 1 96 ? -20.500 -3.617 -3.378 1.00 96.88 96 PRO A C 1
ATOM 751 O O . PRO A 1 96 ? -20.946 -3.409 -2.251 1.00 96.88 96 PRO A O 1
ATOM 754 N N . LEU A 1 97 ? -19.207 -3.471 -3.683 1.00 98.00 97 LEU A N 1
ATOM 755 C CA . LEU A 1 97 ? -18.260 -2.925 -2.713 1.00 98.00 97 LEU A CA 1
ATOM 756 C C . LEU A 1 97 ? -18.649 -1.461 -2.434 1.00 98.00 97 LEU A C 1
ATOM 758 O O . LEU A 1 97 ? -18.861 -0.731 -3.407 1.00 98.00 97 LEU A O 1
ATOM 762 N N . PRO A 1 98 ? -18.770 -1.025 -1.165 1.00 97.69 98 PRO A N 1
ATOM 763 C CA . PRO A 1 98 ? -19.117 0.358 -0.852 1.00 97.69 98 PRO A CA 1
ATOM 764 C C . PRO A 1 98 ? -18.139 1.341 -1.498 1.00 97.69 98 PRO A C 1
ATOM 766 O O . PRO A 1 98 ? -16.927 1.106 -1.493 1.00 97.69 98 PRO A O 1
ATOM 769 N N . GLU A 1 99 ? -18.656 2.441 -2.042 1.00 98.00 99 GLU A N 1
ATOM 770 C CA . GLU A 1 99 ? -17.863 3.403 -2.816 1.00 98.00 99 GLU A CA 1
ATOM 771 C C . GLU A 1 99 ? -16.721 3.993 -1.979 1.00 98.00 99 GLU A C 1
ATOM 773 O O . GLU A 1 99 ? -15.598 4.139 -2.448 1.00 98.00 99 GLU A O 1
ATOM 778 N N . GLU A 1 100 ? -16.958 4.246 -0.697 1.00 97.56 100 GLU A N 1
ATOM 779 C CA . GLU A 1 100 ? -15.955 4.753 0.234 1.00 97.56 100 GLU A CA 1
ATOM 780 C C . GLU A 1 100 ? -14.785 3.773 0.418 1.00 97.56 100 GLU A C 1
ATOM 782 O O . GLU A 1 100 ? -13.633 4.194 0.549 1.00 97.56 100 GLU A O 1
ATOM 787 N N . ILE A 1 101 ? -15.059 2.464 0.383 1.00 98.06 101 ILE A N 1
ATOM 788 C CA . ILE A 1 101 ? -14.027 1.421 0.437 1.00 98.06 101 ILE A CA 1
ATOM 789 C C . ILE A 1 101 ? -13.283 1.326 -0.897 1.00 98.06 101 ILE A C 1
ATOM 791 O O . ILE A 1 101 ? -12.060 1.190 -0.896 1.00 98.06 101 ILE A O 1
ATOM 795 N N . VAL A 1 102 ? -13.982 1.460 -2.030 1.00 98.12 102 VAL A N 1
ATOM 796 C CA . VAL A 1 102 ? -13.339 1.552 -3.353 1.00 98.12 102 VAL A CA 1
ATOM 797 C C . VAL A 1 102 ? -12.348 2.715 -3.369 1.00 98.12 102 VAL A C 1
ATOM 799 O O . VAL A 1 102 ? -11.170 2.518 -3.676 1.00 98.12 102 VAL A O 1
ATOM 802 N N . GLN A 1 103 ? -12.794 3.909 -2.975 1.00 97.94 103 GLN A N 1
ATOM 803 C CA . GLN A 1 103 ? -11.949 5.100 -2.927 1.00 97.94 103 GLN A CA 1
ATOM 804 C C . GLN A 1 103 ? -10.768 4.908 -1.974 1.00 97.94 103 GLN A C 1
ATOM 806 O O . GLN A 1 103 ? -9.636 5.220 -2.340 1.00 97.94 103 GLN A O 1
ATOM 811 N N . TYR A 1 104 ? -10.989 4.325 -0.794 1.00 97.25 104 TYR A N 1
ATOM 812 C CA . TYR A 1 104 ? -9.915 3.979 0.136 1.00 97.25 104 TYR A CA 1
ATOM 813 C C . TYR A 1 104 ? -8.832 3.096 -0.503 1.00 97.25 104 TYR A C 1
ATOM 815 O O . TYR A 1 104 ? -7.646 3.402 -0.359 1.00 97.25 104 TYR A O 1
ATOM 823 N N . CYS A 1 105 ? -9.225 2.034 -1.215 1.00 96.88 105 CYS A N 1
ATOM 824 C CA . CYS A 1 105 ? -8.295 1.116 -1.875 1.00 96.88 105 CYS A CA 1
ATOM 825 C C . CYS A 1 105 ? -7.530 1.794 -3.018 1.00 96.88 105 CYS A C 1
ATOM 827 O O . CYS A 1 105 ? -6.330 1.575 -3.172 1.00 96.88 105 CYS A O 1
ATOM 829 N N . VAL A 1 106 ? -8.195 2.652 -3.799 1.00 96.88 106 VAL A N 1
ATOM 830 C CA . VAL A 1 106 ? -7.538 3.429 -4.863 1.00 96.88 106 VAL A CA 1
ATOM 831 C C . VAL A 1 106 ? -6.408 4.284 -4.287 1.00 96.88 106 VAL A C 1
ATOM 833 O O . VAL A 1 106 ? -5.318 4.324 -4.861 1.00 96.88 106 VAL A O 1
ATOM 836 N N . GLN A 1 107 ? -6.622 4.916 -3.128 1.00 95.69 107 GLN A N 1
ATOM 837 C CA . GLN A 1 107 ? -5.620 5.786 -2.506 1.00 95.69 107 GLN A CA 1
ATOM 838 C C . GLN A 1 107 ? -4.323 5.068 -2.084 1.00 95.69 107 GLN A C 1
ATOM 840 O O . GLN A 1 107 ? -3.304 5.746 -1.934 1.00 95.69 107 GLN A O 1
ATOM 845 N N . ASP A 1 108 ? -4.325 3.739 -1.915 1.00 93.88 108 ASP A N 1
ATOM 846 C CA . ASP A 1 108 ? -3.114 2.968 -1.578 1.00 93.88 108 ASP A CA 1
ATOM 847 C C . ASP A 1 108 ? -2.162 2.775 -2.761 1.00 93.88 108 ASP A C 1
ATOM 849 O O . ASP A 1 108 ? -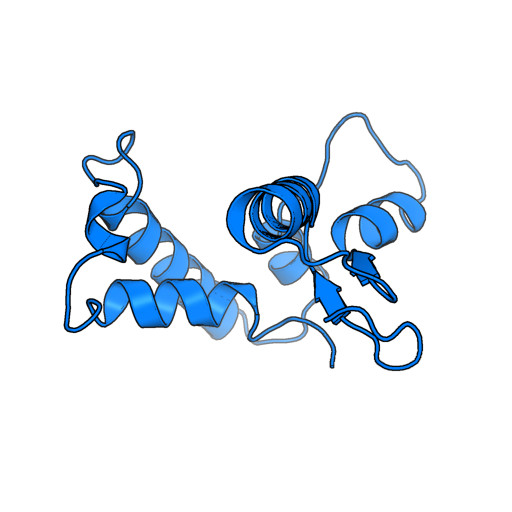0.966 2.571 -2.561 1.00 93.88 108 ASP A O 1
ATOM 853 N N . VAL A 1 109 ? -2.672 2.874 -3.992 1.00 94.88 109 VAL A N 1
ATOM 854 C CA . VAL A 1 109 ? -1.896 2.599 -5.211 1.00 94.88 109 VAL A CA 1
ATOM 855 C C . VAL A 1 109 ? -1.763 3.805 -6.135 1.00 94.88 109 VAL A C 1
ATOM 857 O O . VAL A 1 109 ? -0.800 3.888 -6.893 1.00 94.88 109 VAL A O 1
ATOM 860 N N . LEU A 1 110 ? -2.695 4.761 -6.067 1.00 95.62 110 LEU A N 1
ATOM 861 C CA . LEU A 1 110 ? -2.800 5.870 -7.019 1.00 95.62 110 LEU A CA 1
ATOM 862 C C . LEU A 1 110 ? -1.534 6.732 -7.100 1.00 95.62 110 LEU A C 1
ATOM 864 O O . LEU A 1 110 ? -1.172 7.193 -8.181 1.00 95.62 110 LEU A O 1
ATOM 868 N N . LEU A 1 111 ? -0.885 6.964 -5.958 1.00 95.88 111 LEU A N 1
ATOM 869 C CA . LEU A 1 111 ? 0.290 7.833 -5.843 1.00 95.88 111 LEU A CA 1
ATOM 870 C C . LEU A 1 111 ? 1.617 7.059 -5.837 1.00 95.88 111 LEU A C 1
ATOM 872 O O . LEU A 1 111 ? 2.668 7.657 -5.605 1.00 95.88 111 LEU A O 1
ATOM 876 N N . LEU A 1 112 ? 1.587 5.745 -6.083 1.00 95.62 112 LEU A N 1
ATOM 877 C CA . LEU A 1 112 ? 2.807 4.962 -6.250 1.00 95.62 112 LEU A CA 1
ATOM 878 C C . LEU A 1 112 ? 3.436 5.246 -7.631 1.00 95.62 112 LEU A C 1
ATOM 880 O O . LEU A 1 112 ? 2.717 5.507 -8.600 1.00 95.62 112 LEU A O 1
ATOM 884 N N . PRO A 1 113 ? 4.775 5.204 -7.751 1.00 93.06 113 PRO A N 1
ATOM 885 C CA . PRO A 1 113 ? 5.452 5.297 -9.039 1.00 93.06 113 PRO A CA 1
ATOM 886 C C . PRO A 1 113 ? 5.073 4.119 -9.951 1.00 93.06 113 PRO A C 1
ATOM 888 O O . PRO A 1 113 ? 4.776 3.024 -9.470 1.00 93.06 113 PRO A O 1
ATOM 891 N N . LYS A 1 114 ? 5.085 4.366 -11.266 1.00 83.81 114 LYS A N 1
ATOM 892 C CA . LYS A 1 114 ? 4.750 3.389 -12.314 1.00 83.81 114 LYS A CA 1
ATOM 893 C C . LYS A 1 114 ? 5.989 2.715 -12.884 1.00 83.81 114 LYS A C 1
ATOM 895 O O . LYS A 1 114 ? 7.013 3.419 -13.025 1.00 83.81 114 LYS A O 1
#

Mean predicted aligned erro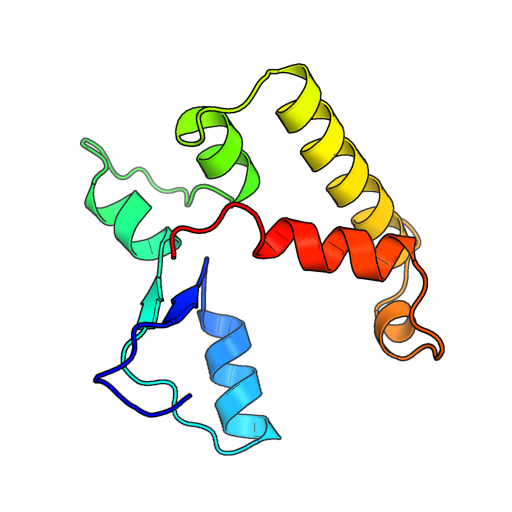r: 3.17 Å

Organism: Aspergillus tubingensis (strain CBS 134.48) (NCBI:txid767770)

Radius of gyration: 15.81 Å; Cα contacts (8 Å, |Δi|>4): 116; chains: 1; bounding box: 42×41×32 Å

InterPro domains:
  IPR012337 Ribonuclease H-like superfamily [SSF53098] (6-112)
  IPR036397 Ribonuclease H superfamily [G3DSA:3.30.420.10] (1-114)

Nearest PDB structures (foldseek):
  6k17-assembly1_A  TM=3.994E-01  e=1.420E-01  Homo sapiens
  6k1d-assembly1_A  TM=3.847E-01  e=1.245E-01  Homo sapiens
  6k1b-assembly1_A  TM=3.856E-01  e=1.420E-01  Homo sapiens
  6k17-assembly1_B  TM=3.900E-01  e=2.247E-01  Homo sapiens
  6k1c-assembly1_B  TM=3.807E-01  e=2.105E-01  Homo sapiens